Protein AF-A0A7X5N3V4-F1 (afdb_monomer)

Solvent-accessible surface area (backbone atoms only — not comparable to full-atom values): 3385 Å² total; per-residue (Å²): 107,65,72,43,54,77,71,71,43,72,85,60,70,97,80,45,97,75,67,51,27,71,61,47,43,65,54,41,68,58,51,70,67,53,52,74,73,55,58,90,88,65,84,49,77,65,57,49,53,40,73,104

Organism: Xanthomonas perforans (NCBI:txid442694)

Sequence (52 aa):
DLIVDEAGGALYPAKDARMAAQSFQRAYGRWREFGSYLDPRFSSGFWRRVTE

Radius of gyration: 11.43 Å; Cα contacts (8 Å, |Δi|>4): 34; chains: 1; bounding box: 18×24×31 Å

pLDDT: mean 95.99, std 3.04, range [77.44, 98.12]

Foldseek 3Di:
DVVCVVVLHADDLVPDPPDALVRCCSNPVCVVVVVVVDDPVDDDPSNVRNPD

Structure (mmCIF, N/CA/C/O backbone):
data_AF-A0A7X5N3V4-F1
#
_entry.id   AF-A0A7X5N3V4-F1
#
loop_
_atom_site.group_PDB
_atom_site.id
_atom_site.type_symbol
_atom_site.label_atom_id
_atom_site.label_alt_id
_atom_site.label_comp_id
_atom_site.label_asym_id
_atom_site.label_entity_id
_atom_site.label_seq_id
_atom_site.pdbx_PDB_ins_code
_atom_site.Cartn_x
_atom_site.Cartn_y
_atom_site.Cartn_z
_atom_site.occupancy
_atom_site.B_iso_or_equiv
_atom_site.auth_seq_id
_atom_site.auth_comp_id
_atom_site.auth_asym_id
_atom_site.auth_atom_id
_atom_site.pdbx_PDB_model_num
ATOM 1 N N . ASP A 1 1 ? 1.993 7.414 11.829 1.00 77.44 1 ASP A N 1
ATOM 2 C CA . ASP A 1 1 ? 0.782 6.687 11.392 1.00 77.44 1 ASP A CA 1
ATOM 3 C C . ASP A 1 1 ? 0.040 6.035 12.558 1.00 77.44 1 ASP A C 1
ATOM 5 O O . ASP A 1 1 ? -1.168 5.949 12.459 1.00 77.44 1 ASP A O 1
ATOM 9 N N . LEU A 1 2 ? 0.692 5.750 13.693 1.00 92.75 2 LEU A N 1
ATOM 10 C CA . LEU A 1 2 ? 0.090 5.297 14.970 1.00 92.75 2 LEU A CA 1
ATOM 11 C C . LEU A 1 2 ? -1.372 5.712 15.264 1.00 92.75 2 LEU A C 1
ATOM 13 O O . LEU A 1 2 ? -2.187 4.836 15.494 1.00 92.75 2 LEU A O 1
ATOM 17 N N . ILE A 1 3 ? -1.748 6.999 15.211 1.00 97.19 3 ILE A N 1
ATOM 18 C CA . ILE A 1 3 ? -3.151 7.414 15.463 1.00 97.19 3 ILE A CA 1
ATOM 19 C C . ILE A 1 3 ? -4.123 6.811 14.434 1.00 97.19 3 IL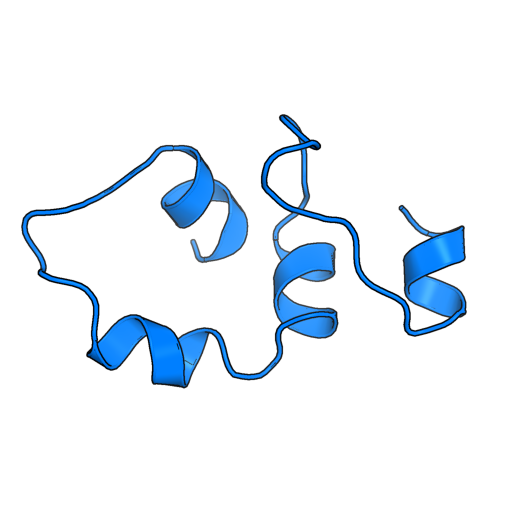E A C 1
ATOM 21 O O . ILE A 1 3 ? -5.205 6.349 14.783 1.00 97.19 3 ILE A O 1
ATOM 25 N N . VAL A 1 4 ? -3.746 6.823 13.153 1.00 97.06 4 VAL A N 1
ATOM 26 C CA . VAL A 1 4 ? -4.540 6.213 12.075 1.00 97.06 4 VAL A CA 1
ATOM 27 C C . VAL A 1 4 ? -4.604 4.702 12.281 1.00 97.06 4 VAL A C 1
ATOM 29 O O . VAL A 1 4 ? -5.662 4.104 12.111 1.00 97.06 4 VAL A O 1
ATOM 32 N N . ASP A 1 5 ? -3.487 4.106 12.685 1.00 96.12 5 ASP A N 1
ATOM 33 C CA . ASP A 1 5 ? -3.349 2.676 12.935 1.00 96.12 5 ASP A CA 1
ATOM 34 C C . ASP A 1 5 ? -4.242 2.200 14.090 1.00 96.12 5 ASP A C 1
ATOM 36 O O . ASP A 1 5 ? -4.982 1.231 13.929 1.00 96.12 5 ASP A O 1
ATOM 40 N N . GLU A 1 6 ? -4.206 2.898 15.227 1.00 97.00 6 GLU A N 1
ATOM 41 C CA . GLU A 1 6 ? -5.012 2.632 16.426 1.00 97.00 6 GLU A CA 1
ATOM 42 C C . GLU A 1 6 ? -6.508 2.829 16.167 1.00 97.00 6 GLU A C 1
ATOM 44 O O . GLU A 1 6 ? -7.334 2.083 16.688 1.00 97.00 6 GLU A O 1
ATOM 49 N N . ALA A 1 7 ? -6.862 3.788 15.309 1.00 98.00 7 ALA A N 1
ATOM 50 C CA . ALA A 1 7 ? -8.236 4.006 14.870 1.00 98.00 7 ALA A CA 1
ATOM 51 C C . ALA A 1 7 ? -8.719 2.982 13.820 1.00 98.00 7 ALA A C 1
ATOM 53 O O . ALA A 1 7 ? -9.863 3.065 13.374 1.00 98.00 7 ALA A O 1
ATOM 54 N N . GLY A 1 8 ? -7.868 2.043 13.384 1.00 96.88 8 GLY A N 1
ATOM 55 C CA . GLY A 1 8 ? -8.201 1.075 12.333 1.00 96.88 8 GLY A CA 1
ATOM 56 C C . GLY A 1 8 ? -8.350 1.694 10.937 1.00 96.88 8 GLY A C 1
ATOM 57 O O . GLY A 1 8 ? -8.977 1.103 10.060 1.00 96.88 8 GLY A O 1
ATOM 58 N N . GLY A 1 9 ? -7.801 2.891 10.729 1.00 97.56 9 GLY A N 1
ATOM 59 C CA . GLY A 1 9 ? -7.820 3.600 9.456 1.00 97.56 9 GLY A CA 1
ATOM 60 C C . GLY A 1 9 ? -6.720 3.154 8.487 1.00 97.56 9 GLY A C 1
ATOM 61 O O . GLY A 1 9 ? -5.954 2.220 8.733 1.00 97.56 9 GLY A O 1
ATOM 62 N N . ALA A 1 10 ? -6.626 3.872 7.366 1.00 97.69 10 ALA A N 1
ATOM 63 C CA . ALA A 1 10 ? -5.651 3.619 6.311 1.00 97.69 10 ALA A CA 1
ATOM 64 C C . ALA A 1 10 ? -5.044 4.927 5.790 1.00 97.69 10 ALA A C 1
ATOM 66 O O . ALA A 1 10 ? -5.754 5.900 5.533 1.00 97.69 10 ALA A O 1
ATOM 67 N N . LEU A 1 11 ? -3.728 4.932 5.580 1.00 96.69 11 LEU A N 1
ATOM 68 C CA . LEU A 1 11 ? -3.053 5.980 4.817 1.00 96.69 11 LEU A CA 1
ATOM 69 C C . LEU A 1 11 ? -3.143 5.688 3.319 1.00 96.69 11 LEU A C 1
ATOM 71 O O . LEU A 1 11 ? -3.0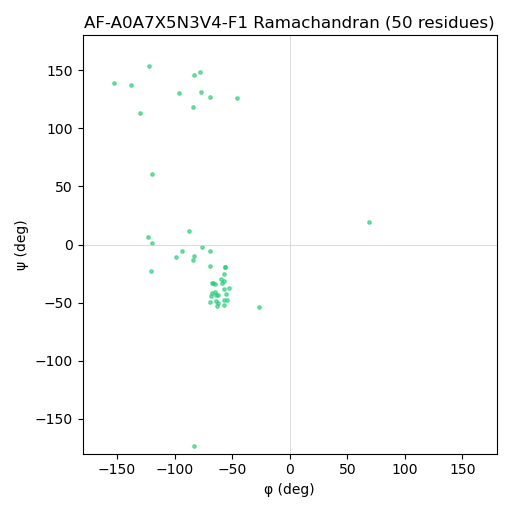63 4.535 2.906 1.00 96.69 11 LEU A O 1
ATOM 75 N N . TYR A 1 12 ? -3.243 6.734 2.497 1.00 97.12 12 TYR A N 1
ATOM 76 C CA . TYR A 1 12 ? -3.294 6.594 1.042 1.00 97.12 12 TYR A CA 1
ATOM 77 C C . TYR A 1 12 ? -1.877 6.492 0.438 1.00 97.12 12 TYR A C 1
ATOM 79 O O . TYR A 1 12 ? -1.128 7.471 0.520 1.00 97.12 12 TYR A O 1
AT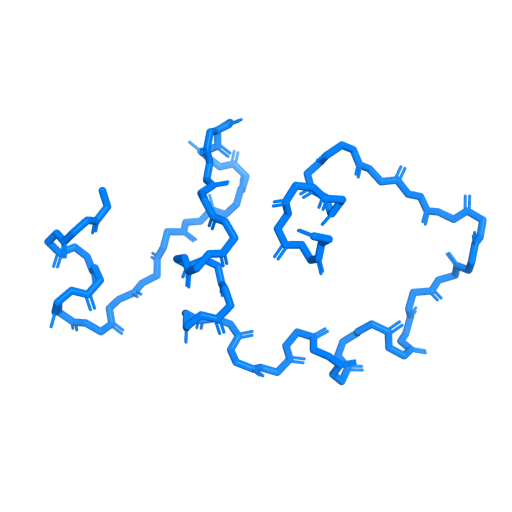OM 87 N N . PRO A 1 13 ? -1.501 5.377 -0.229 1.00 96.62 13 PRO A N 1
ATOM 88 C CA . PRO A 1 13 ? -0.155 5.187 -0.782 1.00 96.62 13 PRO A CA 1
ATOM 89 C C . PRO A 1 13 ? 0.357 6.306 -1.686 1.00 96.62 13 PRO A C 1
ATOM 91 O O . PRO A 1 13 ? 1.524 6.675 -1.607 1.00 96.62 13 PRO A O 1
ATOM 94 N N . ALA A 1 14 ? -0.508 6.913 -2.502 1.00 97.31 14 ALA A N 1
ATOM 95 C CA . ALA A 1 14 ? -0.087 7.976 -3.417 1.00 97.31 14 ALA A CA 1
ATOM 96 C C . ALA A 1 14 ? 0.306 9.290 -2.709 1.00 97.31 14 ALA A C 1
ATOM 98 O O . ALA A 1 14 ? 0.730 10.236 -3.373 1.00 97.31 14 ALA A O 1
ATOM 99 N N . LYS A 1 15 ? 0.120 9.385 -1.385 1.00 97.06 15 LYS A N 1
ATOM 100 C CA . LYS A 1 15 ? 0.401 10.582 -0.578 1.00 97.06 15 LYS A CA 1
ATOM 101 C C . LYS A 1 15 ? 1.444 10.353 0.511 1.00 97.06 15 LYS A C 1
ATOM 103 O O . LYS A 1 15 ? 1.761 11.298 1.226 1.00 97.06 15 LYS A O 1
ATOM 108 N N . ASP A 1 16 ? 2.006 9.151 0.612 1.00 96.25 16 ASP A N 1
ATOM 109 C CA . ASP A 1 16 ? 3.006 8.834 1.625 1.00 96.25 16 ASP A CA 1
ATOM 110 C C . ASP A 1 16 ? 4.242 8.158 1.012 1.00 96.25 16 ASP A C 1
ATOM 112 O O . ASP A 1 16 ? 4.205 7.028 0.525 1.00 96.25 16 ASP A O 1
ATOM 116 N N . ALA A 1 17 ? 5.375 8.861 1.058 1.00 96.00 17 ALA A N 1
ATOM 117 C CA . ALA A 1 17 ? 6.644 8.369 0.526 1.00 96.00 17 ALA A CA 1
ATOM 118 C C . ALA A 1 17 ? 7.413 7.445 1.493 1.00 96.00 17 ALA A C 1
ATOM 120 O O . ALA A 1 17 ? 8.402 6.836 1.084 1.00 96.00 17 ALA A O 1
ATOM 121 N N . ARG A 1 18 ? 6.992 7.341 2.760 1.00 95.94 18 ARG A N 1
ATOM 122 C CA . ARG A 1 18 ? 7.714 6.677 3.861 1.00 95.94 18 ARG A CA 1
ATOM 123 C C . ARG A 1 18 ? 6.908 5.569 4.547 1.00 95.94 18 ARG A C 1
ATOM 125 O O . ARG A 1 18 ? 7.373 5.036 5.547 1.00 95.94 18 ARG A O 1
ATOM 132 N N . MET A 1 19 ? 5.731 5.236 4.020 1.00 97.06 19 MET A N 1
ATOM 133 C CA . MET A 1 19 ? 4.817 4.240 4.577 1.00 97.06 19 MET A CA 1
ATOM 134 C C . MET A 1 19 ? 5.548 2.957 4.985 1.00 97.06 19 MET A C 1
ATOM 136 O O . MET A 1 19 ? 6.260 2.360 4.170 1.00 97.06 19 MET A O 1
ATOM 140 N N . ALA A 1 20 ? 5.346 2.555 6.242 1.00 96.88 20 ALA A N 1
ATOM 141 C CA . ALA A 1 20 ? 5.887 1.326 6.801 1.00 96.88 20 ALA A CA 1
ATOM 142 C C . ALA A 1 20 ? 5.079 0.103 6.339 1.00 96.88 20 ALA A C 1
ATOM 144 O O . ALA A 1 20 ? 3.858 0.179 6.165 1.00 96.88 20 ALA A O 1
ATOM 145 N N . ALA A 1 21 ? 5.753 -1.041 6.195 1.00 97.62 21 ALA A N 1
ATOM 146 C CA . ALA A 1 21 ? 5.122 -2.301 5.806 1.00 97.62 21 ALA A CA 1
ATOM 147 C C . ALA A 1 21 ? 3.992 -2.703 6.759 1.00 97.62 21 ALA A C 1
ATOM 149 O O . ALA A 1 21 ? 2.887 -2.990 6.310 1.00 97.62 21 ALA A O 1
ATOM 150 N N . GLN 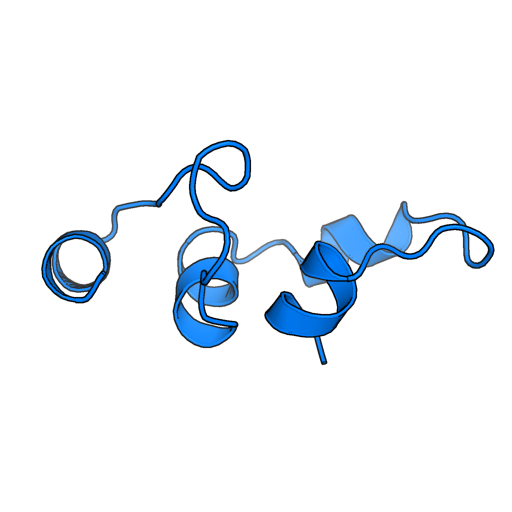A 1 22 ? 4.227 -2.645 8.075 1.00 96.94 22 GLN A N 1
ATOM 151 C CA . GLN A 1 22 ? 3.223 -3.005 9.081 1.00 96.94 22 GLN A CA 1
ATOM 152 C C . GLN A 1 22 ? 1.927 -2.201 8.910 1.00 96.94 22 GLN A C 1
ATOM 154 O O . GLN A 1 22 ? 0.832 -2.766 8.964 1.00 96.94 22 GLN A O 1
ATOM 159 N N . SER A 1 23 ? 2.054 -0.902 8.640 1.00 97.38 23 SER A N 1
ATOM 160 C CA . SER A 1 23 ? 0.912 -0.012 8.481 1.00 97.38 23 SER A CA 1
ATOM 161 C C . SER A 1 23 ? 0.107 -0.323 7.225 1.00 97.38 23 SER A C 1
ATOM 163 O O . SER A 1 23 ? -1.120 -0.422 7.276 1.00 97.38 23 SER A O 1
ATOM 165 N N . PHE A 1 24 ? 0.799 -0.554 6.105 1.00 98.00 24 PHE A N 1
ATOM 166 C CA . PHE A 1 24 ? 0.170 -0.974 4.856 1.00 98.00 24 PHE A CA 1
ATOM 167 C C . PHE A 1 24 ? -0.519 -2.335 4.997 1.00 98.00 24 PHE A C 1
ATOM 169 O O . PHE A 1 24 ? -1.688 -2.471 4.654 1.00 98.00 24 PHE A O 1
ATOM 176 N N . GLN A 1 25 ? 0.177 -3.338 5.532 1.00 97.44 25 GLN A N 1
ATOM 177 C CA . GLN A 1 25 ? -0.318 -4.712 5.600 1.00 97.44 25 GLN A CA 1
ATOM 178 C C . GLN A 1 25 ? -1.527 -4.858 6.530 1.00 97.44 25 GLN A C 1
ATOM 180 O O . GLN A 1 25 ? -2.415 -5.657 6.241 1.00 97.44 25 GLN A O 1
ATOM 185 N N . ARG A 1 26 ? -1.597 -4.076 7.615 1.00 96.75 26 ARG A N 1
ATOM 186 C CA . ARG A 1 26 ? -2.778 -4.018 8.489 1.00 96.75 26 ARG A CA 1
ATOM 187 C C . ARG A 1 26 ? -3.961 -3.342 7.791 1.00 96.75 26 ARG A C 1
ATOM 189 O O . ARG A 1 26 ? -5.056 -3.894 7.795 1.00 96.75 26 ARG A O 1
ATOM 196 N N . ALA A 1 27 ? -3.745 -2.166 7.197 1.00 97.62 27 ALA A N 1
ATOM 197 C CA . ALA A 1 27 ? -4.802 -1.398 6.532 1.00 97.62 27 ALA A CA 1
ATOM 198 C C . ALA A 1 27 ? -5.334 -2.085 5.257 1.00 97.62 27 ALA A C 1
ATOM 200 O O . ALA A 1 27 ? -6.517 -1.993 4.938 1.00 97.62 27 ALA A O 1
ATOM 201 N N . TYR A 1 28 ? -4.466 -2.805 4.544 1.00 97.44 28 TYR A N 1
ATOM 202 C CA . TYR A 1 28 ? -4.753 -3.506 3.294 1.00 97.44 28 TYR A CA 1
ATOM 203 C C . TYR A 1 28 ? -4.499 -5.014 3.448 1.00 97.44 28 TYR A C 1
ATOM 205 O O . TYR A 1 28 ? -3.684 -5.601 2.738 1.00 97.44 28 TYR A O 1
ATOM 213 N N . GLY A 1 29 ? -5.220 -5.673 4.361 1.00 96.38 29 GLY A N 1
ATOM 214 C CA . GLY A 1 29 ? -4.999 -7.086 4.729 1.00 96.38 29 GLY A CA 1
ATOM 215 C C . GLY A 1 29 ? -5.053 -8.111 3.583 1.00 96.38 29 GLY A C 1
ATOM 216 O O . GLY A 1 29 ? -4.499 -9.201 3.702 1.00 96.38 29 GLY A O 1
ATOM 217 N N . ARG A 1 30 ? -5.659 -7.762 2.441 1.00 97.25 30 ARG A N 1
ATOM 218 C CA . ARG A 1 30 ? -5.713 -8.601 1.227 1.00 97.25 30 ARG A CA 1
ATOM 219 C C . ARG A 1 30 ? -4.513 -8.414 0.288 1.00 97.25 30 ARG A C 1
ATOM 221 O O . ARG A 1 30 ? -4.543 -8.901 -0.838 1.00 97.25 30 ARG A O 1
ATOM 228 N N . TRP A 1 31 ? -3.444 -7.739 0.715 1.00 96.56 31 TRP A N 1
ATOM 229 C CA . TRP A 1 31 ? -2.273 -7.469 -0.132 1.00 96.56 31 TRP A CA 1
ATOM 230 C C . TRP A 1 31 ? -1.615 -8.736 -0.708 1.00 96.56 31 TRP A C 1
ATOM 232 O O . TRP A 1 31 ? -1.110 -8.702 -1.827 1.00 96.56 31 TRP A O 1
ATOM 242 N N . ARG A 1 32 ? -1.655 -9.867 0.013 1.00 96.50 32 ARG A N 1
ATOM 243 C CA . ARG A 1 32 ? -1.123 -11.153 -0.478 1.00 96.50 32 ARG A CA 1
ATOM 244 C C . ARG A 1 32 ? -1.939 -11.707 -1.641 1.00 96.50 32 ARG A C 1
ATOM 246 O O . ARG A 1 32 ? -1.370 -12.177 -2.616 1.00 96.50 32 ARG A O 1
ATOM 253 N N . GLU A 1 33 ? -3.265 -11.612 -1.546 1.00 98.12 33 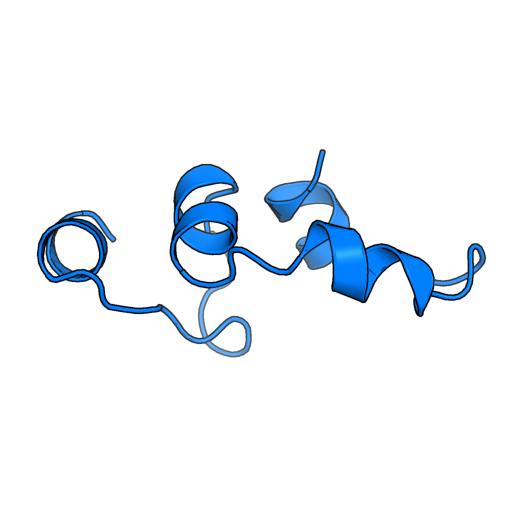GLU A N 1
ATOM 254 C CA . GLU A 1 33 ? -4.169 -11.971 -2.642 1.00 98.12 33 GLU A CA 1
ATOM 255 C C . GLU A 1 33 ? -3.949 -11.031 -3.831 1.00 98.12 33 GLU A C 1
ATOM 257 O O . GLU A 1 33 ? -3.815 -11.494 -4.960 1.00 98.12 33 GL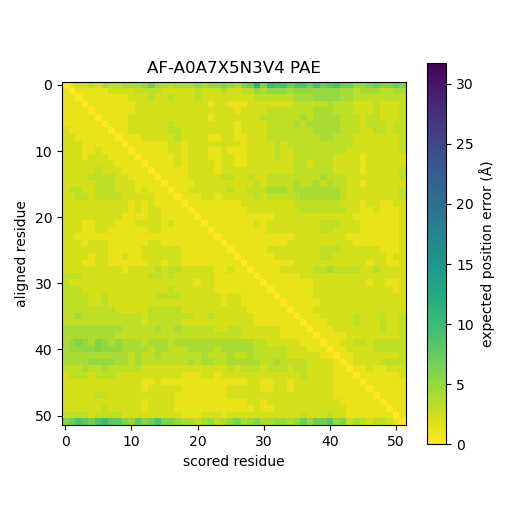U A O 1
ATOM 262 N N . PHE A 1 34 ? -3.811 -9.724 -3.573 1.00 95.69 34 PHE A N 1
ATOM 263 C CA . PHE A 1 34 ? -3.483 -8.748 -4.612 1.00 95.69 34 PHE A CA 1
ATOM 264 C C . PHE A 1 34 ? -2.171 -9.085 -5.338 1.00 95.69 34 PHE A C 1
ATOM 266 O O . PHE A 1 34 ? -2.092 -8.961 -6.558 1.00 95.69 34 PHE A O 1
ATOM 273 N N . GLY A 1 35 ? -1.168 -9.578 -4.606 1.00 94.88 35 GLY A N 1
ATOM 274 C CA . GLY A 1 35 ? 0.115 -10.005 -5.163 1.00 94.88 35 GLY A CA 1
ATOM 275 C C . GLY A 1 35 ? 0.003 -11.078 -6.249 1.00 94.88 35 GLY A C 1
ATOM 276 O O . GLY A 1 35 ? 0.854 -11.119 -7.130 1.00 94.88 35 GLY A O 1
ATOM 277 N N . SER A 1 36 ? -1.062 -11.890 -6.254 1.00 96.12 36 SER A N 1
ATOM 278 C CA . SER A 1 36 ? -1.301 -12.880 -7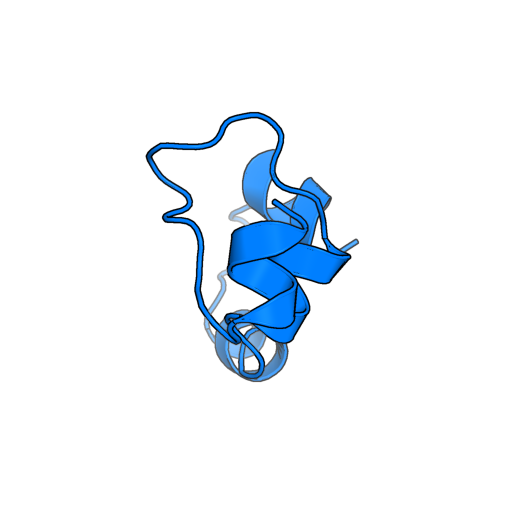.318 1.00 96.12 36 SER A CA 1
ATOM 279 C C . SER A 1 36 ? -1.663 -12.263 -8.677 1.00 96.12 36 SER A C 1
ATOM 281 O O . SER A 1 36 ? -1.519 -12.927 -9.700 1.00 96.12 36 SER A O 1
ATOM 283 N N . TYR A 1 37 ? -2.091 -10.996 -8.701 1.00 96.50 37 TYR A N 1
ATOM 284 C CA . TYR A 1 37 ? -2.404 -10.259 -9.929 1.00 96.50 37 TYR A CA 1
ATOM 285 C C . TYR A 1 37 ? -1.218 -9.442 -10.461 1.00 96.50 37 TYR A C 1
ATOM 287 O O . TYR A 1 37 ? -1.330 -8.836 -11.527 1.00 96.50 37 TYR A O 1
ATOM 295 N N . LEU A 1 38 ? -0.100 -9.375 -9.730 1.00 94.62 38 LEU A N 1
ATOM 296 C CA . LEU A 1 38 ? 1.076 -8.637 -10.17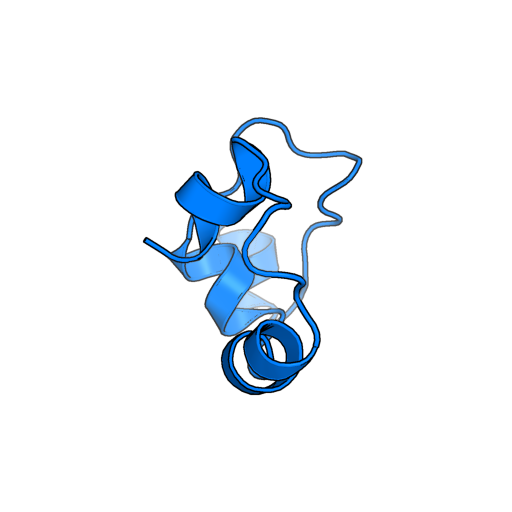9 1.00 94.62 38 LEU A CA 1
ATOM 297 C C . LEU A 1 38 ? 1.834 -9.425 -11.246 1.00 94.62 38 LEU A C 1
ATOM 299 O O . LEU A 1 38 ? 2.170 -10.593 -11.063 1.00 94.62 38 LEU A O 1
ATOM 303 N N . ASP A 1 39 ? 2.160 -8.752 -12.346 1.00 97.19 39 ASP A N 1
ATOM 304 C CA . ASP A 1 39 ? 3.087 -9.289 -13.336 1.00 97.19 39 ASP A CA 1
ATOM 305 C C . ASP A 1 39 ? 4.507 -9.333 -12.725 1.00 97.19 39 ASP A C 1
ATOM 307 O O . ASP A 1 39 ? 4.993 -8.299 -12.253 1.00 97.19 39 ASP A O 1
ATOM 311 N N . PRO A 1 40 ? 5.201 -10.492 -12.754 1.00 93.06 40 PRO A N 1
ATOM 312 C CA . PRO A 1 40 ? 6.548 -10.654 -12.200 1.00 93.06 40 PRO A CA 1
ATOM 313 C C . PRO A 1 40 ? 7.605 -9.684 -12.749 1.00 93.06 40 PRO A C 1
ATOM 315 O O . PRO A 1 40 ? 8.662 -9.519 -12.141 1.00 93.06 40 PRO A O 1
ATOM 318 N N . ARG A 1 41 ? 7.361 -9.060 -13.907 1.00 96.00 41 ARG A N 1
ATOM 319 C CA . ARG A 1 41 ? 8.250 -8.056 -14.508 1.00 96.00 41 ARG A CA 1
ATOM 320 C C . ARG A 1 41 ? 8.036 -6.650 -13.949 1.00 96.00 41 ARG A C 1
ATOM 322 O O . ARG A 1 41 ? 8.882 -5.786 -14.174 1.00 96.00 41 ARG A O 1
ATOM 329 N N . PHE A 1 42 ? 6.945 -6.403 -13.225 1.00 95.44 42 PHE A N 1
ATOM 330 C CA . PHE A 1 42 ? 6.680 -5.119 -12.586 1.00 95.44 42 PHE A CA 1
ATOM 331 C C . PHE A 1 42 ? 7.127 -5.128 -11.131 1.00 95.44 42 PHE A C 1
ATOM 333 O O . PHE A 1 42 ? 6.779 -5.994 -10.335 1.00 95.44 42 PHE A O 1
ATOM 340 N N . SER A 1 43 ? 7.874 -4.097 -10.756 1.00 93.38 43 SER A N 1
ATOM 341 C CA . SER A 1 43 ? 8.256 -3.876 -9.370 1.00 93.38 43 SER A CA 1
ATOM 342 C C . SER A 1 43 ? 8.471 -2.388 -9.139 1.00 93.38 43 SER A C 1
ATOM 344 O O . SER A 1 43 ? 9.063 -1.697 -9.967 1.00 93.38 43 SER A O 1
ATOM 346 N N . SER A 1 44 ? 8.006 -1.881 -8.001 1.00 94.94 44 SER A N 1
ATOM 347 C CA . SER A 1 44 ? 8.245 -0.503 -7.576 1.00 94.94 44 SER A CA 1
ATOM 348 C C . SER A 1 44 ? 8.941 -0.486 -6.221 1.00 94.94 44 SER A C 1
ATOM 350 O O . SER A 1 44 ? 8.785 -1.407 -5.420 1.00 94.94 44 SER A O 1
ATOM 352 N N . GLY A 1 45 ? 9.692 0.581 -5.936 1.00 96.62 45 GLY A N 1
ATOM 353 C CA . GLY A 1 45 ? 10.287 0.765 -4.608 1.00 96.62 45 GLY A CA 1
ATOM 354 C C . GLY A 1 45 ? 9.234 0.839 -3.496 1.00 96.62 45 GLY A C 1
ATOM 355 O O . GLY A 1 45 ? 9.502 0.403 -2.382 1.00 96.62 45 GLY A O 1
ATOM 356 N N . PHE A 1 46 ? 8.030 1.337 -3.809 1.00 97.06 46 PHE A N 1
ATOM 357 C CA . PHE A 1 46 ? 6.895 1.296 -2.889 1.00 97.06 46 PHE A CA 1
ATOM 358 C C . PHE A 1 46 ? 6.487 -0.144 -2.576 1.00 97.06 46 PHE A C 1
ATOM 360 O O . PHE A 1 46 ? 6.441 -0.497 -1.404 1.00 97.06 46 PHE A O 1
ATOM 367 N N . TRP A 1 47 ? 6.240 -0.964 -3.606 1.00 96.50 47 TRP A N 1
ATOM 368 C CA . TRP A 1 47 ? 5.791 -2.347 -3.429 1.00 96.50 47 TRP A CA 1
ATOM 369 C C . TRP A 1 47 ? 6.773 -3.139 -2.569 1.00 96.50 47 TRP A C 1
ATOM 371 O O . TRP A 1 47 ? 6.384 -3.642 -1.523 1.00 96.50 47 TRP A O 1
ATOM 381 N N . ARG A 1 48 ? 8.064 -3.113 -2.929 1.00 96.25 48 ARG A N 1
ATOM 382 C CA . ARG A 1 48 ? 9.118 -3.781 -2.153 1.00 96.25 48 ARG A CA 1
ATOM 383 C C . ARG A 1 48 ? 9.125 -3.335 -0.691 1.00 96.25 48 ARG A C 1
ATOM 385 O O . ARG A 1 48 ? 9.064 -4.169 0.196 1.00 96.25 48 ARG A O 1
ATOM 392 N N . ARG A 1 49 ? 9.076 -2.022 -0.425 1.00 97.50 49 ARG A N 1
ATOM 393 C CA . ARG A 1 49 ? 9.070 -1.485 0.949 1.00 97.50 49 ARG A CA 1
ATOM 394 C C . ARG A 1 49 ? 7.899 -1.980 1.800 1.00 97.50 49 ARG A C 1
ATOM 396 O O . ARG A 1 49 ? 8.049 -2.049 3.015 1.00 97.50 49 ARG A O 1
ATOM 403 N N . VAL A 1 50 ? 6.730 -2.230 1.209 1.00 97.19 50 VAL A N 1
ATOM 404 C CA . VAL A 1 50 ? 5.528 -2.580 1.981 1.00 97.19 50 VAL A CA 1
ATOM 405 C C . VAL A 1 50 ? 5.234 -4.079 2.032 1.00 97.19 50 VAL A C 1
ATOM 407 O O . VAL A 1 50 ? 4.385 -4.491 2.827 1.00 97.19 50 VAL A O 1
ATOM 410 N N . THR A 1 51 ? 5.917 -4.895 1.225 1.00 95.31 51 THR A N 1
ATOM 411 C CA . THR A 1 51 ? 5.683 -6.348 1.157 1.00 95.31 51 THR A CA 1
ATOM 412 C C . THR A 1 51 ? 6.879 -7.226 1.501 1.00 95.31 51 THR A C 1
ATOM 414 O O . THR A 1 51 ? 6.650 -8.389 1.831 1.00 95.31 51 THR A O 1
ATOM 417 N N . GLU A 1 52 ? 8.108 -6.716 1.386 1.00 88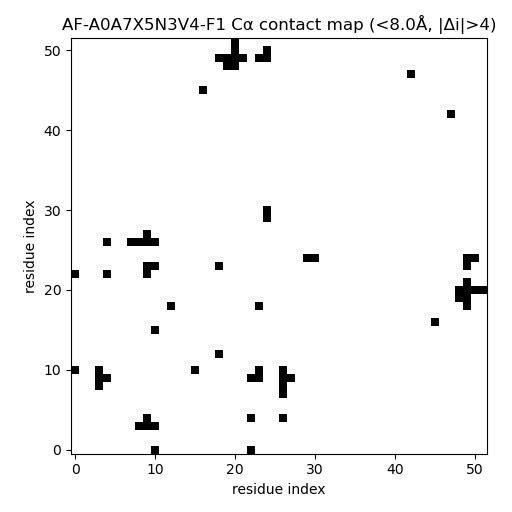.69 52 GLU A N 1
ATOM 418 C CA . GLU A 1 52 ? 9.352 -7.439 1.712 1.00 88.69 52 GLU A CA 1
ATOM 419 C C . GLU A 1 52 ? 9.800 -7.212 3.163 1.00 88.69 52 GLU A C 1
ATOM 421 O O . GLU A 1 52 ? 9.481 -6.142 3.736 1.00 88.69 52 GLU A O 1
#

Nearest PDB structures (foldseek):
  6vd5-assembly1_A  TM=2.869E-01  e=5.684E+00  Amphitrite ornata
  5vtt-assembly1_A  TM=2.704E-01  e=6.081E+00  Amphitrite ornata
  4kmw-assembly2_B  TM=2.712E-01  e=7.966E+00  Amphitrite ornata

Secondary structure (DSSP, 8-state):
-HHHHHTT----GGG-SS--HHHHHHHTTTHHHHHTTS-TT---HHHHHHH-

Mean predicted aligned error: 2.14 Å